Protein AF-A0A352RTM6-F1 (afdb_monomer)

Solvent-accessible surface area (backbone atoms only — not comparable to full-atom values): 3209 Å² total; per-residue (Å²): 84,46,76,72,36,70,43,57,66,73,59,50,53,32,39,77,63,63,77,39,86,77,51,72,72,50,46,48,32,47,18,61,38,66,77,44,59,50,65,58,54,52,53,48,50,54,51,39,60,72,70,69,54,74,120

Foldseek 3Di:
DCVQLVHDPVRVVCVVVVVDDDDPSSLCSVCVVVVHDSVVVVVVVVVCVVVVNDD

Structure (mmCIF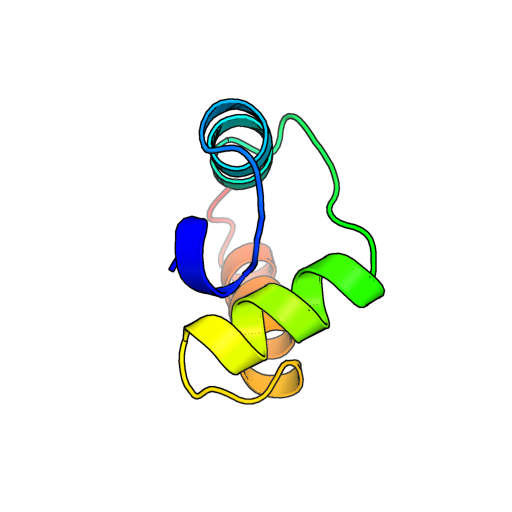, N/CA/C/O backbone):
data_AF-A0A352RTM6-F1
#
_entry.id   AF-A0A352RTM6-F1
#
loop_
_atom_site.group_PDB
_atom_site.id
_atom_site.type_symbol
_atom_site.label_atom_id
_atom_site.label_alt_id
_atom_site.label_comp_id
_atom_site.label_asym_id
_atom_site.label_entity_id
_atom_site.label_seq_id
_atom_site.pdbx_PDB_ins_code
_atom_site.Cartn_x
_atom_site.Cartn_y
_atom_site.Cartn_z
_atom_site.occupancy
_atom_site.B_iso_or_equiv
_atom_site.auth_seq_id
_atom_site.auth_comp_id
_atom_site.auth_asym_id
_atom_site.auth_atom_id
_atom_site.pdbx_PDB_model_num
ATOM 1 N N . PHE A 1 1 ? 5.090 -8.022 -2.034 1.00 69.12 1 PHE A N 1
ATOM 2 C CA . PHE A 1 1 ? 4.342 -7.156 -2.966 1.00 69.12 1 PHE A CA 1
ATOM 3 C C . PHE A 1 1 ? 5.226 -6.208 -3.788 1.00 69.12 1 PHE A C 1
ATOM 5 O O . PHE A 1 1 ? 4.846 -5.944 -4.912 1.00 69.12 1 PHE A O 1
ATOM 12 N N . ALA A 1 2 ? 6.402 -5.739 -3.330 1.00 68.44 2 ALA A N 1
ATOM 13 C CA . ALA A 1 2 ? 7.251 -4.800 -4.100 1.00 68.44 2 ALA A CA 1
ATOM 14 C C . ALA A 1 2 ? 7.499 -5.199 -5.575 1.00 68.44 2 ALA A C 1
ATOM 16 O O . ALA A 1 2 ? 7.302 -4.393 -6.477 1.00 68.44 2 ALA A O 1
ATOM 17 N N . VAL A 1 3 ? 7.843 -6.471 -5.822 1.00 65.94 3 VAL A N 1
ATOM 18 C CA . VAL A 1 3 ? 8.054 -7.016 -7.179 1.00 65.94 3 VAL A CA 1
ATOM 19 C C . VAL A 1 3 ? 6.759 -6.995 -8.002 1.00 65.94 3 VAL A C 1
ATOM 21 O O . VAL A 1 3 ? 6.768 -6.575 -9.154 1.00 65.94 3 VAL A O 1
ATOM 24 N N . VAL A 1 4 ? 5.634 -7.372 -7.386 1.00 73.19 4 VAL A N 1
ATOM 25 C CA . VAL A 1 4 ? 4.300 -7.407 -8.017 1.00 73.19 4 VAL A CA 1
ATOM 26 C C . VAL A 1 4 ? 3.779 -5.996 -8.306 1.00 73.19 4 VAL A C 1
ATOM 28 O O . VAL A 1 4 ? 3.195 -5.750 -9.351 1.00 73.19 4 VAL A O 1
ATOM 31 N N . ALA A 1 5 ? 4.070 -5.036 -7.430 1.00 78.81 5 ALA A N 1
ATOM 32 C CA . ALA A 1 5 ? 3.778 -3.627 -7.654 1.00 78.81 5 ALA A CA 1
ATOM 33 C C . ALA A 1 5 ? 4.765 -2.980 -8.642 1.00 78.81 5 ALA A C 1
ATOM 35 O O . ALA A 1 5 ? 4.569 -1.825 -9.006 1.00 78.81 5 ALA A O 1
ATOM 36 N N . SER A 1 6 ? 5.824 -3.689 -9.058 1.00 83.62 6 SER A N 1
ATOM 37 C CA . SER A 1 6 ? 6.984 -3.209 -9.830 1.00 83.62 6 SER A CA 1
ATOM 38 C C . SER A 1 6 ? 7.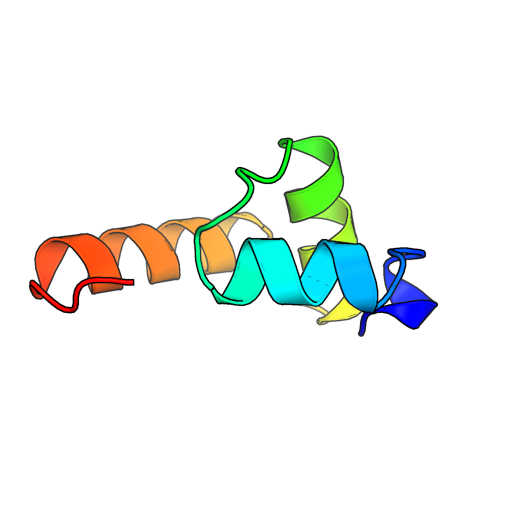617 -1.937 -9.240 1.00 83.62 6 SER A C 1
ATOM 40 O O . SER A 1 6 ? 7.912 -0.973 -9.948 1.00 83.62 6 SER A O 1
ATOM 42 N N . ILE A 1 7 ? 7.765 -1.920 -7.913 1.00 85.06 7 ILE A N 1
ATOM 43 C CA . ILE A 1 7 ? 8.377 -0.840 -7.134 1.00 85.06 7 ILE A CA 1
ATOM 44 C C . ILE A 1 7 ? 9.727 -1.331 -6.610 1.00 85.06 7 ILE A C 1
ATOM 46 O O . ILE A 1 7 ? 9.820 -2.402 -6.007 1.00 85.06 7 ILE A O 1
ATOM 50 N N . GLU A 1 8 ? 10.767 -0.522 -6.803 1.00 89.12 8 GLU A N 1
ATOM 51 C CA . GLU A 1 8 ? 12.089 -0.771 -6.226 1.00 89.12 8 GLU A CA 1
ATOM 52 C C . GLU A 1 8 ? 12.015 -0.884 -4.700 1.00 89.12 8 GLU A C 1
ATOM 54 O O . GLU A 1 8 ? 11.425 -0.029 -4.034 1.00 89.12 8 GLU A O 1
ATOM 59 N N . ARG A 1 9 ? 12.652 -1.910 -4.116 1.00 85.56 9 ARG A N 1
ATOM 60 C CA . ARG A 1 9 ? 12.578 -2.155 -2.660 1.00 85.56 9 ARG A CA 1
ATOM 61 C C . ARG A 1 9 ? 13.072 -0.964 -1.839 1.00 85.56 9 ARG A C 1
ATOM 63 O O . ARG A 1 9 ? 12.505 -0.662 -0.796 1.00 85.56 9 ARG A O 1
ATOM 70 N N . SER A 1 10 ? 14.108 -0.275 -2.315 1.00 88.19 10 SER A N 1
ATOM 71 C CA . SER A 1 10 ? 14.652 0.921 -1.662 1.00 88.19 10 SER A CA 1
ATOM 72 C C . SER A 1 10 ? 13.668 2.093 -1.678 1.00 88.19 10 SER A C 1
ATOM 74 O O . SER A 1 10 ? 13.606 2.841 -0.707 1.00 88.19 10 SER A O 1
ATOM 76 N N . HIS A 1 11 ? 12.876 2.242 -2.745 1.00 88.25 11 HIS A N 1
ATOM 77 C CA . HIS A 1 11 ? 11.824 3.254 -2.838 1.00 88.25 11 HIS A CA 1
ATOM 78 C C . HIS A 1 11 ? 10.668 2.900 -1.902 1.00 88.25 11 HIS A C 1
ATOM 80 O O . HIS A 1 11 ? 10.234 3.738 -1.117 1.00 88.25 11 HIS A O 1
ATOM 86 N N . LEU A 1 12 ? 10.230 1.640 -1.917 1.00 87.12 12 LEU A N 1
ATOM 87 C CA . LEU A 1 12 ? 9.183 1.170 -1.018 1.00 87.12 12 LEU A CA 1
ATOM 88 C C . LEU A 1 12 ? 9.557 1.378 0.457 1.00 87.12 12 LEU A C 1
ATOM 90 O O . LEU A 1 12 ? 8.753 1.909 1.210 1.00 87.12 12 LEU A O 1
ATOM 94 N N . GLY A 1 13 ? 10.795 1.065 0.851 1.00 88.38 13 GLY A N 1
ATOM 95 C CA . GLY A 1 13 ? 11.238 1.270 2.231 1.00 88.38 13 GLY A CA 1
ATOM 96 C C . GLY A 1 13 ? 11.192 2.737 2.679 1.00 88.38 13 GLY A C 1
ATOM 97 O O . GLY A 1 13 ? 10.924 3.010 3.843 1.00 88.38 13 GLY A O 1
ATOM 98 N N . LYS A 1 14 ? 11.418 3.696 1.770 1.00 90.88 14 LYS A N 1
ATOM 99 C CA . LYS A 1 14 ? 11.262 5.133 2.072 1.00 90.88 14 LYS A CA 1
ATOM 100 C C . LYS A 1 14 ? 9.799 5.509 2.300 1.00 90.88 14 LYS A C 1
ATOM 102 O O . LYS A 1 14 ? 9.513 6.348 3.144 1.00 90.88 14 LYS A O 1
ATOM 107 N N . ILE A 1 15 ? 8.880 4.882 1.570 1.00 88.19 15 ILE A N 1
ATOM 108 C CA . ILE A 1 15 ? 7.436 5.078 1.750 1.00 88.19 15 ILE A CA 1
ATOM 109 C C . ILE A 1 15 ? 6.989 4.503 3.095 1.00 88.19 15 ILE A C 1
ATOM 111 O O . ILE A 1 15 ? 6.287 5.175 3.840 1.00 88.19 15 ILE A O 1
ATOM 115 N N . GLU A 1 16 ? 7.446 3.297 3.440 1.00 85.75 16 GLU A N 1
ATOM 116 C CA . GLU A 1 16 ? 7.109 2.636 4.709 1.00 85.75 16 GLU A CA 1
ATOM 117 C C . GLU A 1 16 ? 7.606 3.410 5.939 1.00 85.75 16 GLU A C 1
ATOM 119 O O . GLU A 1 16 ? 6.960 3.364 6.978 1.00 85.75 16 GLU A O 1
ATOM 124 N N . ARG A 1 17 ? 8.717 4.152 5.821 1.00 87.50 17 ARG A N 1
ATOM 125 C CA . ARG A 1 17 ? 9.240 5.042 6.876 1.00 87.50 17 ARG A CA 1
ATOM 126 C C . ARG A 1 17 ? 8.684 6.471 6.828 1.00 87.50 17 ARG A C 1
ATOM 128 O O . ARG A 1 17 ? 9.152 7.327 7.572 1.00 87.50 17 ARG A O 1
ATOM 135 N N . GLY A 1 18 ? 7.762 6.769 5.910 1.00 85.38 18 GLY A N 1
ATOM 136 C CA . GLY A 1 18 ? 7.199 8.113 5.742 1.00 85.38 18 GLY A CA 1
ATOM 137 C C . GLY A 1 18 ? 8.165 9.157 5.161 1.00 85.38 18 GLY A C 1
ATOM 138 O O . GLY A 1 18 ? 7.847 10.342 5.140 1.00 85.38 18 GLY A O 1
ATOM 139 N N . GLU A 1 19 ? 9.331 8.746 4.658 1.00 91.44 19 GLU A N 1
ATOM 140 C CA . GLU A 1 19 ? 10.321 9.639 4.040 1.00 91.44 19 GLU A CA 1
ATOM 141 C C . GLU A 1 19 ? 9.854 10.128 2.661 1.00 91.44 19 GLU A C 1
ATOM 143 O O . GLU A 1 19 ? 10.209 11.224 2.231 1.00 91.44 19 GLU A O 1
ATOM 148 N N . HIS A 1 20 ? 9.077 9.307 1.946 1.00 91.69 20 HIS A N 1
ATOM 149 C CA . HIS A 1 20 ? 8.570 9.597 0.605 1.00 91.69 20 HIS A CA 1
ATOM 150 C C . HIS A 1 20 ? 7.049 9.442 0.542 1.00 91.69 20 HIS A C 1
ATOM 152 O O . HIS A 1 20 ? 6.506 8.402 0.912 1.00 91.69 20 HIS A O 1
ATOM 158 N N . MET A 1 21 ? 6.373 10.440 -0.030 1.00 88.50 21 MET A N 1
ATOM 159 C CA . MET A 1 21 ? 4.942 10.346 -0.314 1.00 88.50 21 MET A CA 1
ATOM 160 C C . MET A 1 21 ? 4.694 9.553 -1.605 1.00 88.50 21 MET A C 1
ATOM 162 O O . MET A 1 21 ? 5.207 9.934 -2.663 1.00 88.50 21 MET A O 1
ATOM 166 N N . PRO A 1 22 ? 3.900 8.469 -1.561 1.00 91.44 22 PRO A N 1
ATOM 167 C CA . PRO A 1 22 ? 3.525 7.740 -2.762 1.00 91.44 22 PRO A CA 1
ATOM 168 C C . PRO A 1 22 ? 2.553 8.566 -3.612 1.00 91.44 22 PRO A C 1
ATOM 170 O O . PRO A 1 22 ? 1.671 9.256 -3.101 1.00 91.44 22 PRO A O 1
ATOM 173 N N . THR A 1 23 ? 2.678 8.466 -4.935 1.00 92.56 23 THR A N 1
ATOM 174 C CA . THR A 1 23 ? 1.675 9.019 -5.855 1.00 92.56 23 THR A CA 1
ATOM 175 C C . THR A 1 23 ? 0.418 8.147 -5.864 1.00 92.56 23 THR A C 1
ATOM 177 O O . THR A 1 23 ? 0.472 6.961 -5.532 1.00 92.56 23 THR A O 1
ATOM 180 N N . LEU A 1 24 ? -0.713 8.689 -6.329 1.00 91.88 24 LEU A N 1
ATOM 181 C CA . LEU A 1 24 ? -1.958 7.919 -6.456 1.00 91.88 24 LEU A CA 1
ATOM 182 C C . LEU A 1 24 ? -1.781 6.647 -7.308 1.00 91.88 24 LEU A C 1
ATOM 184 O O . LEU A 1 24 ? -2.252 5.576 -6.934 1.00 91.88 24 LEU A O 1
ATOM 188 N N . ALA A 1 25 ? -1.038 6.734 -8.415 1.00 91.50 25 ALA A N 1
ATOM 189 C CA . ALA A 1 25 ? -0.727 5.578 -9.258 1.00 91.50 25 ALA A CA 1
ATOM 190 C C . ALA A 1 25 ? 0.048 4.486 -8.499 1.00 91.50 25 ALA A C 1
ATOM 192 O O . ALA A 1 25 ? -0.135 3.296 -8.749 1.00 91.50 25 ALA A O 1
ATOM 193 N N . MET A 1 26 ? 0.906 4.878 -7.557 1.00 91.38 26 MET A N 1
ATOM 194 C CA . MET A 1 26 ? 1.672 3.945 -6.739 1.00 91.38 26 MET A CA 1
ATOM 195 C C . MET A 1 26 ? 0.788 3.242 -5.708 1.00 91.38 26 MET A C 1
ATOM 197 O O . MET A 1 26 ? 0.902 2.031 -5.542 1.00 91.38 26 MET A O 1
ATOM 201 N N . ILE A 1 27 ? -0.144 3.975 -5.093 1.00 92.56 27 ILE A N 1
ATOM 202 C CA . ILE A 1 27 ? -1.147 3.411 -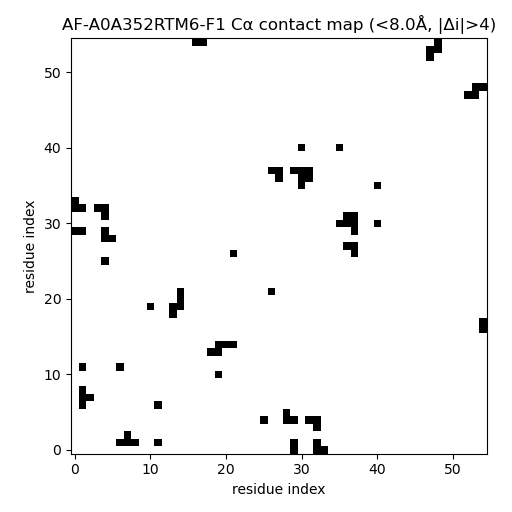4.179 1.00 92.56 27 ILE A CA 1
ATOM 203 C C . ILE A 1 27 ? -1.987 2.351 -4.904 1.00 92.56 27 ILE A C 1
ATOM 205 O O . ILE A 1 27 ? -2.149 1.248 -4.389 1.00 92.56 27 ILE A O 1
ATOM 209 N N . LEU A 1 28 ? -2.446 2.632 -6.130 1.00 93.31 28 LEU A N 1
ATOM 210 C CA . LEU A 1 28 ? -3.213 1.676 -6.942 1.00 93.31 28 LEU A CA 1
ATOM 211 C C . LEU A 1 28 ? -2.414 0.403 -7.272 1.00 93.31 28 LEU A C 1
ATOM 213 O O . LEU A 1 28 ? -2.951 -0.701 -7.210 1.00 93.31 28 LEU A O 1
ATOM 217 N N . ARG A 1 29 ? -1.118 0.537 -7.581 1.00 92.00 29 ARG A N 1
ATOM 218 C CA . ARG A 1 29 ? -0.230 -0.609 -7.853 1.00 92.00 29 ARG A CA 1
ATOM 219 C C . ARG A 1 29 ? 0.021 -1.457 -6.610 1.00 92.00 29 ARG A C 1
ATOM 221 O O . ARG A 1 29 ? 0.038 -2.680 -6.707 1.00 92.00 29 ARG A O 1
ATOM 228 N N . ILE A 1 30 ? 0.211 -0.821 -5.455 1.00 90.88 30 ILE A N 1
ATOM 229 C CA . ILE A 1 30 ? 0.370 -1.514 -4.170 1.00 90.88 30 ILE A CA 1
ATOM 230 C C . ILE A 1 30 ? -0.918 -2.257 -3.813 1.00 90.88 30 ILE A C 1
ATOM 232 O O . ILE A 1 30 ? -0.845 -3.427 -3.458 1.00 90.88 30 ILE A O 1
ATOM 236 N N . ALA A 1 31 ? -2.078 -1.618 -3.976 1.00 93.00 31 ALA A N 1
ATOM 237 C CA . ALA A 1 31 ? -3.382 -2.230 -3.739 1.00 93.00 31 ALA A CA 1
ATOM 238 C C . ALA A 1 31 ? -3.583 -3.494 -4.591 1.00 93.00 31 ALA A C 1
ATOM 240 O O . ALA A 1 31 ? -3.844 -4.566 -4.048 1.00 93.00 31 ALA A O 1
ATOM 241 N N . GLY A 1 32 ? -3.328 -3.408 -5.903 1.00 92.44 32 GLY A N 1
ATOM 242 C CA . GLY A 1 32 ? -3.377 -4.574 -6.791 1.00 92.44 32 GLY A CA 1
ATOM 243 C C . GLY A 1 32 ? -2.369 -5.669 -6.415 1.00 92.44 32 GLY A C 1
ATOM 244 O O . GLY A 1 32 ? -2.680 -6.851 -6.493 1.00 92.44 32 GLY A O 1
ATOM 245 N N . ALA A 1 33 ? -1.176 -5.297 -5.944 1.00 91.75 33 ALA A N 1
ATOM 246 C CA . ALA A 1 33 ? -0.160 -6.250 -5.496 1.00 91.75 33 ALA A CA 1
ATOM 247 C C . ALA A 1 33 ? -0.457 -6.915 -4.139 1.00 91.75 33 ALA A C 1
ATOM 249 O O . ALA A 1 33 ? 0.204 -7.898 -3.793 1.00 91.75 33 ALA A O 1
ATOM 250 N N . LEU A 1 34 ? -1.389 -6.354 -3.367 1.00 89.50 34 LEU A N 1
ATOM 251 C CA . LEU A 1 34 ? -1.875 -6.874 -2.089 1.00 89.50 34 LEU A CA 1
ATOM 252 C C . LEU A 1 34 ? -3.234 -7.579 -2.217 1.00 89.50 34 LEU A C 1
ATOM 254 O O . LEU A 1 34 ? -3.718 -8.092 -1.214 1.00 89.50 34 LEU A O 1
ATOM 258 N N . ASP A 1 35 ? -3.831 -7.604 -3.414 1.00 93.38 35 ASP A N 1
ATOM 259 C CA . ASP A 1 35 ? -5.205 -8.069 -3.650 1.00 93.38 35 ASP A CA 1
ATOM 260 C C . ASP A 1 35 ? -6.236 -7.351 -2.754 1.00 93.38 35 ASP A C 1
ATOM 262 O O . ASP A 1 35 ? -7.149 -7.944 -2.182 1.00 93.38 35 ASP A O 1
ATOM 266 N N . GLN A 1 36 ? -6.057 -6.037 -2.586 1.00 94.69 36 GLN A N 1
ATOM 267 C CA . GLN A 1 36 ? -6.951 -5.177 -1.809 1.00 94.69 36 GLN A CA 1
ATOM 268 C C . GLN A 1 36 ? -7.413 -3.977 -2.631 1.00 94.69 36 GLN A C 1
ATOM 270 O O . GLN A 1 36 ? -6.777 -3.583 -3.612 1.00 9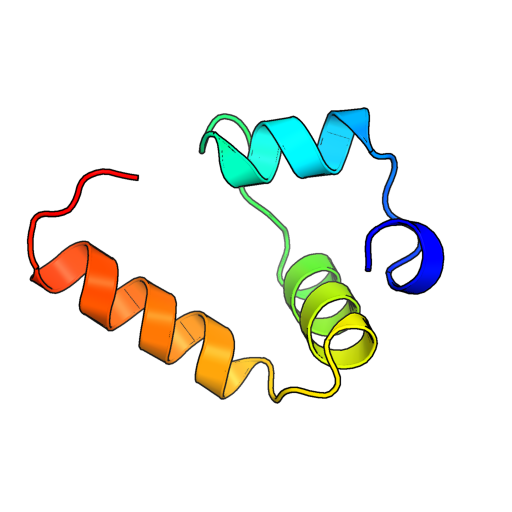4.69 36 GLN A O 1
ATOM 275 N N . SER A 1 37 ? -8.506 -3.340 -2.208 1.00 96.25 37 SER A N 1
ATOM 276 C CA . SER A 1 37 ? -8.903 -2.069 -2.801 1.00 96.25 37 SER A CA 1
ATOM 277 C C . SER A 1 37 ? -7.995 -0.938 -2.304 1.00 96.25 37 SER A C 1
ATOM 279 O O . SER A 1 37 ? -7.572 -0.900 -1.148 1.00 96.25 37 SER A O 1
ATOM 281 N N . ALA A 1 38 ? -7.713 0.042 -3.166 1.00 95.44 38 ALA A N 1
ATOM 282 C CA . ALA A 1 38 ? -6.980 1.237 -2.744 1.00 95.44 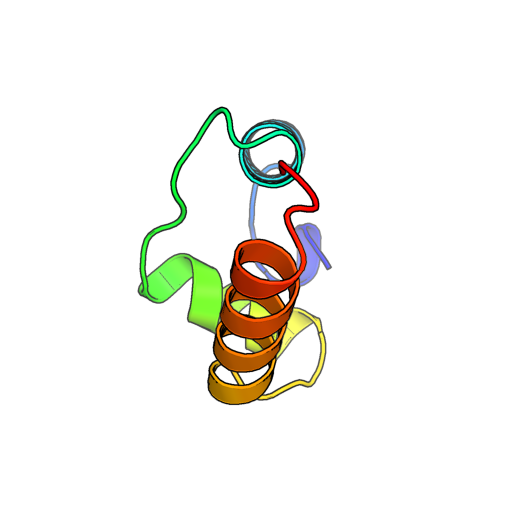38 ALA A CA 1
ATOM 283 C C . ALA A 1 38 ? -7.761 2.065 -1.707 1.00 95.44 38 ALA A C 1
ATOM 285 O O . ALA A 1 38 ? -7.154 2.756 -0.890 1.00 95.44 38 ALA A O 1
ATOM 286 N N . ALA A 1 39 ? -9.095 1.967 -1.712 1.00 96.25 39 ALA A N 1
ATOM 287 C CA . ALA A 1 39 ? -9.950 2.601 -0.717 1.00 96.25 39 ALA A CA 1
ATOM 288 C C . ALA A 1 39 ? -9.690 2.042 0.691 1.00 96.25 39 ALA A C 1
ATOM 290 O O . ALA A 1 39 ? -9.594 2.822 1.637 1.00 96.25 39 ALA A O 1
ATOM 291 N N . ASP A 1 40 ? -9.490 0.727 0.826 1.00 95.50 40 ASP A N 1
ATOM 292 C CA . ASP A 1 40 ? -9.181 0.099 2.117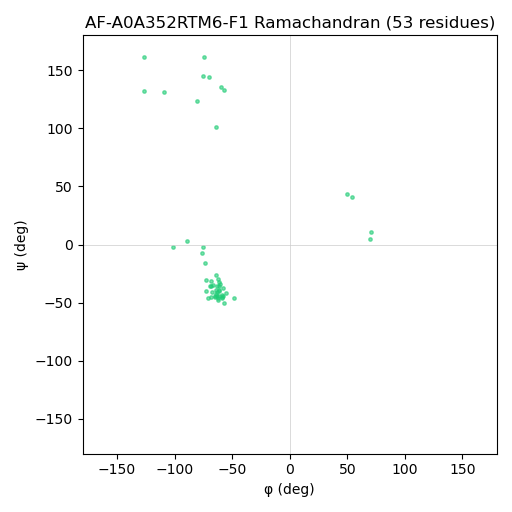 1.00 95.50 40 ASP A CA 1
ATOM 293 C C . ASP A 1 40 ? -7.839 0.576 2.676 1.00 95.50 40 ASP A C 1
ATOM 295 O O . ASP A 1 40 ? -7.724 0.834 3.878 1.00 95.50 40 ASP A O 1
ATOM 299 N N . LEU A 1 41 ? -6.837 0.750 1.805 1.00 91.75 41 LEU A N 1
ATOM 300 C CA . LEU A 1 41 ? -5.534 1.290 2.197 1.00 91.75 41 LEU A CA 1
ATOM 301 C C . LEU A 1 41 ? -5.665 2.724 2.721 1.00 91.75 41 LEU A C 1
ATOM 303 O O . LEU A 1 41 ? -5.167 3.026 3.803 1.00 91.75 41 LEU A O 1
ATOM 307 N N . ILE A 1 42 ? -6.385 3.589 2.000 1.00 92.81 42 ILE A N 1
ATOM 308 C CA . ILE A 1 42 ? -6.607 4.982 2.414 1.00 92.81 42 ILE A CA 1
ATOM 309 C C . ILE A 1 42 ? -7.393 5.036 3.731 1.00 92.81 42 ILE A C 1
ATOM 311 O O . ILE A 1 42 ? -6.997 5.748 4.653 1.00 92.81 42 ILE A O 1
ATOM 315 N N . ALA A 1 43 ? -8.452 4.236 3.873 1.00 94.50 43 ALA A N 1
ATOM 316 C CA . ALA A 1 43 ? -9.239 4.170 5.103 1.00 94.50 43 ALA A CA 1
ATOM 317 C C . ALA A 1 43 ? -8.416 3.657 6.301 1.00 94.50 43 ALA A C 1
ATOM 319 O O . ALA A 1 43 ? -8.601 4.103 7.436 1.00 94.50 43 ALA A O 1
ATOM 320 N N . ALA A 1 44 ? -7.491 2.716 6.083 1.00 91.25 44 ALA A N 1
ATOM 321 C CA . ALA A 1 44 ? -6.537 2.293 7.106 1.00 91.25 44 ALA A CA 1
ATOM 322 C C . ALA A 1 44 ? -5.582 3.434 7.495 1.00 91.25 44 ALA A C 1
ATOM 324 O O . ALA A 1 44 ? -5.403 3.688 8.687 1.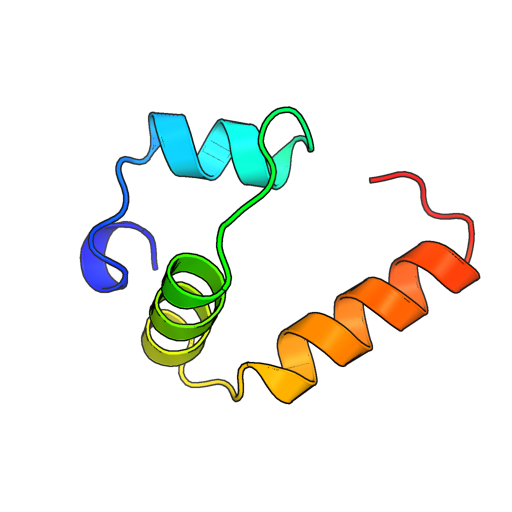00 91.25 44 ALA A O 1
ATOM 325 N N . THR A 1 45 ? -5.041 4.174 6.522 1.00 88.81 45 THR A N 1
ATOM 326 C CA . THR A 1 45 ? -4.202 5.353 6.781 1.00 88.81 45 THR A CA 1
ATOM 327 C C . THR A 1 45 ? -4.945 6.416 7.591 1.00 88.81 45 THR A C 1
ATOM 329 O O . THR A 1 45 ? -4.410 6.902 8.586 1.00 88.81 45 THR A O 1
ATOM 332 N N . GLU A 1 46 ? -6.191 6.742 7.237 1.00 91.56 46 GLU A N 1
ATOM 333 C CA . GLU A 1 46 ? -7.010 7.700 7.992 1.00 91.56 46 GLU A CA 1
ATOM 334 C C . GLU A 1 46 ? -7.222 7.268 9.448 1.00 91.56 46 GLU A C 1
ATOM 336 O O . GLU A 1 46 ? -7.099 8.087 10.361 1.00 91.56 46 GLU A O 1
ATOM 341 N N . ARG A 1 47 ? -7.518 5.982 9.686 1.00 92.50 47 ARG A N 1
ATOM 342 C CA . ARG A 1 47 ? -7.666 5.432 11.044 1.00 92.50 47 ARG A CA 1
ATOM 343 C C . ARG A 1 47 ? -6.374 5.556 11.849 1.00 92.50 47 ARG A C 1
ATOM 345 O O . ARG A 1 47 ? -6.426 6.004 12.994 1.00 92.50 47 ARG A O 1
ATOM 352 N N . ASN A 1 48 ? -5.232 5.229 11.245 1.00 85.75 48 ASN A N 1
ATOM 353 C CA . ASN A 1 48 ? -3.927 5.324 11.901 1.00 85.75 48 ASN A CA 1
ATOM 354 C C . ASN A 1 48 ? -3.603 6.776 12.283 1.00 85.75 48 AS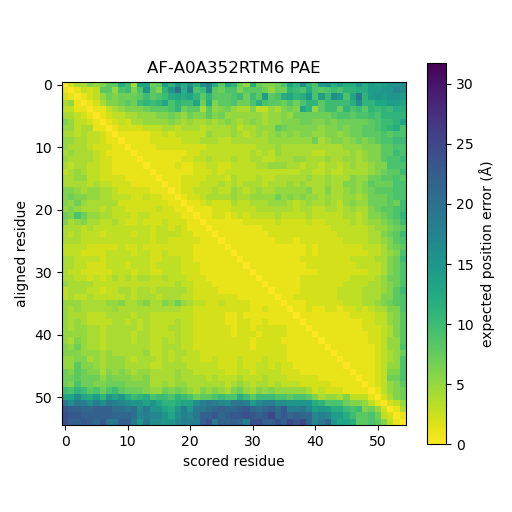N A C 1
ATOM 356 O O . ASN A 1 48 ? -3.279 7.043 13.439 1.00 85.75 48 ASN A O 1
ATOM 360 N N . LEU A 1 49 ? -3.818 7.726 11.366 1.00 84.38 49 LEU A N 1
ATOM 361 C CA . LEU A 1 49 ? -3.613 9.156 11.626 1.00 84.38 49 LEU A CA 1
ATOM 362 C C . LEU A 1 49 ? -4.519 9.686 12.748 1.00 84.38 49 LEU A C 1
ATOM 364 O O . LEU A 1 49 ? -4.071 10.472 13.581 1.00 84.38 49 LEU A O 1
ATOM 368 N N . ARG A 1 50 ? -5.780 9.236 12.815 1.00 87.50 50 ARG A N 1
ATOM 369 C CA . ARG A 1 50 ? -6.714 9.612 13.895 1.00 87.50 50 ARG A CA 1
ATOM 370 C C . ARG A 1 50 ? -6.324 9.032 15.252 1.00 87.50 50 ARG A C 1
ATOM 372 O O . ARG A 1 50 ? -6.591 9.657 16.272 1.00 87.50 50 ARG A O 1
ATOM 379 N N . SER A 1 51 ? -5.701 7.855 15.274 1.00 82.75 51 SER A N 1
ATOM 380 C CA . SER A 1 51 ? -5.286 7.183 16.512 1.00 82.75 51 SER A CA 1
ATOM 381 C C . SER A 1 51 ? -4.043 7.797 17.173 1.00 82.75 51 SER A C 1
ATOM 383 O O . SER A 1 51 ? -3.627 7.340 18.234 1.00 82.75 51 SER A O 1
ATOM 385 N N . GLY A 1 52 ? -3.438 8.827 16.568 1.00 69.38 52 GLY A N 1
ATOM 386 C CA . GLY A 1 52 ? -2.215 9.455 17.076 1.00 69.38 52 GLY A CA 1
ATOM 387 C C . GLY A 1 52 ? -0.970 8.571 16.956 1.00 69.38 52 GLY A C 1
ATOM 388 O O . GLY A 1 52 ? 0.108 8.975 17.394 1.00 69.38 52 GLY A O 1
ATOM 389 N N . VAL A 1 53 ? -1.096 7.393 16.333 1.00 60.69 53 VAL A N 1
ATOM 390 C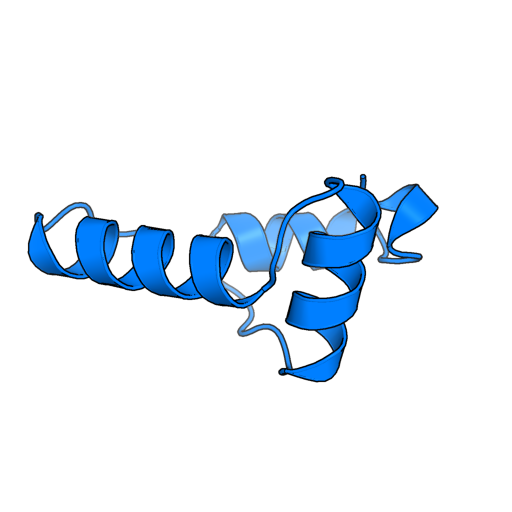 CA . VAL A 1 53 ? 0.035 6.597 15.862 1.00 60.69 53 VAL A CA 1
ATOM 391 C C . VAL A 1 53 ? 0.718 7.431 14.787 1.00 60.69 53 VAL A C 1
ATOM 393 O O . VAL A 1 53 ? 0.225 7.558 13.665 1.00 60.69 53 VAL A O 1
ATOM 396 N N . LYS A 1 54 ? 1.823 8.079 15.162 1.00 53.69 54 LYS A N 1
ATOM 397 C CA . LYS A 1 54 ? 2.701 8.705 14.179 1.00 53.69 54 LYS A CA 1
ATOM 398 C C . LYS A 1 54 ? 3.207 7.610 13.230 1.00 53.69 54 LYS A C 1
ATOM 400 O O . LYS A 1 54 ? 3.550 6.536 13.733 1.00 53.69 54 LYS A O 1
ATOM 405 N N . PRO A 1 55 ? 3.208 7.864 11.910 1.00 55.94 55 PRO A N 1
ATOM 406 C CA . PRO A 1 55 ? 3.861 6.975 10.959 1.00 55.94 55 PRO A CA 1
ATOM 407 C C . PRO A 1 55 ? 5.350 6.823 11.288 1.00 55.94 55 PRO A C 1
ATOM 409 O O . PRO A 1 55 ? 5.935 7.785 11.845 1.00 55.94 55 PRO A O 1
#

pLDDT: mean 86.35, std 9.96, range [53.69, 96.25]

Secondary structure (DSSP, 8-state):
-TTTTT--HHHHHHHHTTSSPPPHHHHHHHHHHHTS-HHHHHHHHHHHHHTT---

Nearest PDB structures (foldseek):
  2lyj-assembly1_A  TM=8.221E-01  e=6.813E-02  Enterococcus faecalis
  1utx-assembly1_B  TM=8.192E-01  e=9.510E-02  Enterococcus faecalis
  2xj3-assembly1_B  TM=8.198E-01  e=1.162E-01  Enterococcus faecalis
  4ia8-assembly1_B  TM=8.520E-01  e=4.408E-01  Enterobacter sp. RFL1396
  6jpi-assembly1_C  TM=6.378E-01  e=2.955E-01  Pseudomonas aeruginosa PAO1

Mean predicted aligned error: 4.89 Å

Sequence (55 aa):
FAVVASIERSHLGKIERGEHMPTLAMILRIAGALDQSAADLIAATERNLRSGVKP

Radius of gyration: 11.31 Å; Cα contacts (8 Å, |Δi|>4): 42; chains: 1; bounding box: 25×18×27 Å